Protein AF-A0A1G3ACS4-F1 (afdb_monomer)

Secondary structure (DSSP, 8-state):
------------------------PPPHHHHHHHHHHHHHHHHHHHHHHHHHHHHHHS--S-HHHHHHHHHHHHHHHHHHHHHHHHHHH-TT--PPTTHHHHHHHHHHHHHHHHHHHHHHHHHHHHHHHHHHHHHHHHHHHHHHHHHHHHHHHHHHHHHHHHHHHHTT-

Nearest PDB structures (foldseek):
  8iyj-assembly1_U9  TM=6.302E-01  e=2.376E-01  Mus musculus
  5xg2-assembly1_A  TM=3.583E-01  e=9.448E-02  Pyrococcus yayanosii CH1
  6grj-assembly1_F  TM=4.073E-01  e=4.001E+00  Aeromonas hydrophila

pLDDT: mean 71.28, std 16.25, range [30.25, 94.12]

Solvent-accessible surface area (backbone atoms only — not comparable to full-atom values): 9782 Å² total; per-residue (Å²): 132,88,86,80,90,83,90,91,81,79,89,77,88,81,90,69,91,68,72,73,74,68,77,80,66,64,51,43,71,55,22,47,51,52,25,54,51,38,47,53,53,40,51,53,51,50,51,54,44,51,54,51,54,52,63,68,68,53,75,72,88,58,68,60,62,58,49,50,54,50,51,52,52,53,53,53,50,52,50,52,53,50,50,55,54,48,46,70,68,38,97,84,48,85,74,54,94,61,56,60,62,48,51,54,51,51,51,54,53,51,50,52,48,53,51,52,51,51,53,51,50,49,52,51,52,51,52,50,48,54,53,52,48,54,50,49,53,52,50,43,56,52,45,52,53,50,43,55,55,37,49,56,49,30,54,48,29,46,51,50,23,53,51,28,48,58,76,73,109

Mean predicted aligned error: 16.25 Å

Structure (mmCIF, N/CA/C/O backbone):
data_AF-A0A1G3ACS4-F1
#
_entry.id   AF-A0A1G3ACS4-F1
#
loop_
_atom_site.group_PDB
_atom_site.id
_atom_site.type_symbol
_atom_site.label_atom_id
_atom_site.label_alt_id
_atom_site.label_comp_id
_atom_site.label_asym_id
_atom_site.label_entity_id
_atom_site.label_seq_id
_atom_site.pdbx_PDB_ins_code
_atom_site.Cartn_x
_atom_site.Cartn_y
_atom_site.Cartn_z
_atom_site.occupancy
_atom_site.B_iso_or_equiv
_atom_site.auth_seq_id
_atom_site.auth_comp_id
_atom_site.auth_asym_id
_atom_site.auth_atom_id
_atom_site.pdbx_PDB_model_num
ATOM 1 N N . MET A 1 1 ? 66.457 28.971 -5.889 1.00 36.91 1 MET A N 1
ATOM 2 C CA . MET A 1 1 ? 67.394 28.784 -7.018 1.00 36.91 1 MET A CA 1
ATOM 3 C C . MET A 1 1 ? 66.626 27.943 -8.035 1.00 36.91 1 MET A C 1
ATOM 5 O O . MET A 1 1 ? 66.304 26.813 -7.706 1.00 36.91 1 MET A O 1
ATOM 9 N N . ALA A 1 2 ? 65.958 28.548 -9.026 1.00 37.09 2 ALA A N 1
ATOM 10 C CA . ALA A 1 2 ? 66.515 28.851 -10.359 1.00 37.09 2 ALA A CA 1
ATOM 11 C C . ALA A 1 2 ? 67.135 27.590 -10.979 1.00 37.09 2 ALA A C 1
ATOM 13 O O . ALA A 1 2 ? 68.009 27.001 -10.362 1.00 37.09 2 ALA A O 1
ATOM 14 N N . GLY A 1 3 ? 66.772 27.089 -12.148 1.00 30.25 3 GLY A N 1
ATOM 15 C CA . GLY A 1 3 ? 65.927 27.470 -13.284 1.00 30.25 3 GLY A CA 1
ATOM 16 C C . GLY A 1 3 ? 65.982 26.230 -14.206 1.00 30.25 3 GLY A C 1
ATOM 17 O O . GLY A 1 3 ? 66.753 25.313 -13.950 1.00 30.25 3 GLY A O 1
ATOM 18 N N . GLY A 1 4 ? 65.195 26.031 -15.246 1.00 34.88 4 GLY A N 1
ATOM 19 C CA . GLY A 1 4 ? 64.662 26.948 -16.233 1.00 34.88 4 GLY A CA 1
ATOM 20 C C . GLY A 1 4 ? 64.541 26.109 -17.512 1.00 34.88 4 GLY A C 1
ATOM 21 O O . GLY A 1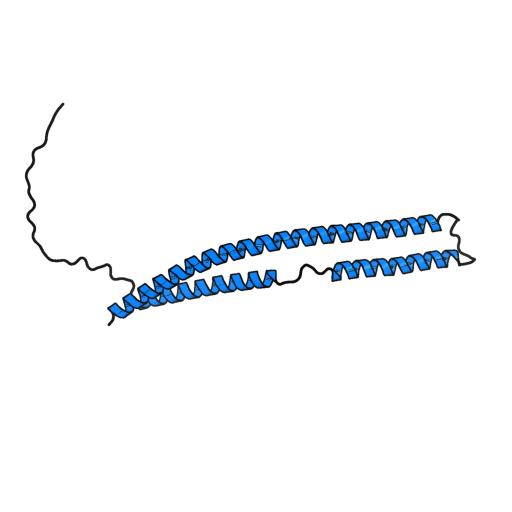 4 ? 65.439 25.337 -17.840 1.00 34.88 4 GLY A O 1
ATOM 22 N N . ALA A 1 5 ? 63.382 26.194 -18.152 1.00 50.84 5 ALA A N 1
ATOM 23 C CA . ALA A 1 5 ? 63.008 25.489 -19.372 1.00 50.84 5 ALA A CA 1
ATOM 24 C C . ALA A 1 5 ? 63.869 25.879 -20.581 1.00 50.84 5 ALA A C 1
ATOM 26 O O . ALA A 1 5 ? 64.289 27.025 -20.625 1.00 50.84 5 ALA A O 1
ATOM 27 N N . VAL A 1 6 ? 64.018 24.969 -21.558 1.00 44.56 6 VAL A N 1
ATOM 28 C CA . VAL A 1 6 ? 63.768 25.090 -23.024 1.00 44.56 6 VAL A CA 1
ATOM 29 C C . VAL A 1 6 ? 63.878 23.635 -23.541 1.00 44.56 6 VAL A C 1
ATOM 31 O O . VAL A 1 6 ? 64.860 22.974 -23.239 1.00 44.56 6 VAL A O 1
ATOM 34 N N . GLY A 1 7 ? 62.908 22.967 -24.168 1.00 36.38 7 GLY A N 1
ATOM 35 C CA . GLY A 1 7 ? 62.040 23.381 -25.265 1.00 36.38 7 GLY A CA 1
ATOM 36 C C . GLY A 1 7 ? 62.581 22.798 -26.582 1.00 36.38 7 GLY A C 1
ATOM 37 O O . GLY A 1 7 ? 63.749 23.006 -26.882 1.00 36.38 7 GLY A O 1
ATOM 38 N N . LEU A 1 8 ? 61.703 22.125 -27.344 1.00 38.28 8 LEU A N 1
ATOM 39 C CA . LEU A 1 8 ? 61.743 21.803 -28.790 1.00 38.28 8 LEU A CA 1
ATOM 40 C C . LEU A 1 8 ? 61.675 20.307 -29.124 1.00 38.28 8 LEU A C 1
ATOM 42 O O . LEU A 1 8 ? 62.646 19.565 -29.049 1.00 38.28 8 LEU A O 1
ATOM 46 N N . GLY A 1 9 ? 60.493 19.913 -29.587 1.00 32.31 9 GLY A N 1
ATOM 47 C CA . GLY A 1 9 ? 60.208 18.622 -30.200 1.00 32.31 9 GLY A CA 1
ATOM 48 C C . GLY A 1 9 ? 58.769 18.600 -30.697 1.00 32.31 9 GLY A C 1
ATOM 49 O O . GLY A 1 9 ? 57.929 17.904 -30.143 1.00 32.31 9 GLY A O 1
ATOM 50 N N . LEU A 1 10 ? 58.487 19.474 -31.663 1.00 37.38 10 LEU A N 1
ATOM 51 C CA . LEU A 1 10 ? 57.194 19.682 -32.308 1.00 37.38 10 LEU A CA 1
ATOM 52 C C . LEU A 1 10 ? 56.613 18.391 -32.906 1.00 37.38 10 LEU A C 1
ATOM 54 O O . LEU A 1 10 ? 57.304 17.592 -33.531 1.00 37.38 10 LEU A O 1
ATOM 58 N N . VAL A 1 11 ? 55.300 18.286 -32.735 1.00 49.38 11 VAL A N 1
ATOM 59 C CA . VAL A 1 11 ? 54.343 17.390 -33.385 1.00 49.38 11 VAL A CA 1
ATOM 60 C C . VAL A 1 11 ? 54.542 17.334 -34.905 1.00 49.38 11 VAL A C 1
ATOM 62 O O . VAL A 1 11 ? 54.552 18.372 -35.563 1.00 49.38 11 VAL A O 1
ATOM 65 N N . ALA A 1 12 ? 54.559 16.124 -35.469 1.00 39.81 12 ALA A N 1
ATOM 66 C CA . ALA A 1 12 ? 54.124 15.878 -36.842 1.00 39.81 12 ALA A CA 1
ATOM 67 C C . ALA A 1 12 ? 53.379 14.535 -36.921 1.00 39.81 12 ALA A C 1
ATOM 69 O O . ALA A 1 12 ? 53.951 13.462 -36.739 1.00 39.81 12 ALA A O 1
ATOM 70 N N . LEU A 1 13 ? 52.070 14.652 -37.150 1.00 45.44 13 LEU A N 1
ATOM 71 C CA . LEU A 1 13 ? 51.090 13.607 -37.429 1.00 45.44 13 LEU A CA 1
ATOM 72 C C . LEU A 1 13 ? 51.565 12.627 -38.515 1.00 45.44 13 LEU A C 1
ATOM 74 O O . LEU A 1 13 ? 51.907 13.049 -39.617 1.00 45.44 13 LEU A O 1
ATOM 78 N N . ALA A 1 14 ? 51.381 11.331 -38.266 1.00 38.50 14 ALA A N 1
ATOM 79 C CA . ALA A 1 14 ? 51.015 10.389 -39.318 1.00 38.50 14 ALA A CA 1
ATOM 80 C C . ALA A 1 14 ? 49.579 9.922 -39.046 1.00 38.50 14 ALA A C 1
ATOM 82 O O . ALA A 1 14 ? 49.319 9.052 -38.216 1.00 38.50 14 ALA A O 1
ATOM 83 N N . LEU A 1 15 ? 48.644 10.588 -39.724 1.00 46.94 15 LEU A N 1
ATOM 84 C CA . LEU A 1 15 ? 47.241 10.215 -39.845 1.00 46.94 15 LEU A CA 1
ATOM 85 C C . LEU A 1 15 ? 47.149 8.790 -40.394 1.00 46.94 15 LEU A C 1
ATOM 87 O O . LEU A 1 15 ? 47.376 8.559 -41.577 1.00 46.94 15 LEU A O 1
ATOM 91 N N . THR A 1 16 ? 46.760 7.846 -39.551 1.00 38.91 16 THR A N 1
ATOM 92 C CA . THR A 1 16 ? 45.988 6.698 -40.019 1.00 38.91 16 THR A CA 1
ATOM 93 C C . THR A 1 16 ? 44.642 6.795 -39.333 1.00 38.91 16 THR A C 1
ATOM 95 O O . THR A 1 16 ? 44.549 6.808 -38.108 1.00 38.91 16 THR A O 1
ATOM 98 N N . SER A 1 17 ? 43.606 6.994 -40.145 1.00 40.91 17 SER A N 1
ATOM 99 C CA . SER A 1 17 ? 42.205 7.030 -39.747 1.00 40.91 17 SER A CA 1
ATOM 100 C C . SER A 1 17 ? 41.801 5.706 -39.098 1.00 40.91 17 SER A C 1
ATOM 102 O O . SER A 1 17 ? 41.137 4.883 -39.715 1.00 40.91 17 SER A O 1
ATOM 104 N N . CYS A 1 18 ? 42.181 5.484 -37.847 1.00 40.94 18 CYS A N 1
ATOM 105 C CA . CYS A 1 18 ? 41.482 4.548 -36.992 1.00 40.94 18 CYS A CA 1
ATOM 106 C C . CYS A 1 18 ? 40.326 5.335 -36.397 1.00 40.94 18 CYS A C 1
ATOM 108 O O . CYS A 1 18 ? 40.472 5.984 -35.363 1.00 40.94 18 CYS A O 1
ATOM 110 N N . SER A 1 19 ? 39.177 5.309 -37.080 1.00 41.53 19 SER A N 1
ATOM 111 C CA . SER A 1 19 ? 37.903 5.488 -36.393 1.00 41.53 19 SER A CA 1
ATOM 112 C C . SER A 1 19 ? 37.976 4.586 -35.168 1.00 41.53 19 SER A C 1
ATOM 114 O O . SER A 1 19 ? 38.011 3.364 -35.323 1.00 41.53 19 SER A O 1
ATOM 116 N N . THR A 1 20 ? 38.105 5.159 -33.973 1.00 47.00 20 THR A N 1
ATOM 117 C CA . THR A 1 20 ? 37.903 4.407 -32.741 1.00 47.00 20 THR A CA 1
ATOM 118 C C . THR A 1 20 ? 36.578 3.687 -32.944 1.00 47.00 20 THR A C 1
ATOM 120 O O . THR A 1 20 ? 35.577 4.375 -33.172 1.00 47.00 20 THR A O 1
ATOM 123 N N . PRO A 1 21 ? 36.550 2.341 -33.011 1.00 48.72 21 PRO A N 1
ATOM 124 C CA . PRO A 1 21 ? 35.291 1.654 -33.185 1.00 48.72 21 PRO A CA 1
ATOM 125 C C . PRO A 1 21 ? 34.453 2.099 -31.997 1.00 48.72 21 PRO A C 1
ATOM 127 O O . PRO A 1 21 ? 34.847 1.911 -30.844 1.00 48.72 21 PRO A O 1
ATOM 130 N N . LYS A 1 22 ? 33.364 2.818 -32.294 1.00 48.75 22 LYS A N 1
ATOM 131 C CA . LYS A 1 22 ? 32.354 3.190 -31.309 1.00 48.75 22 LYS A CA 1
ATOM 132 C C . LYS A 1 22 ? 32.106 1.912 -30.508 1.00 48.75 22 LYS A C 1
ATOM 134 O O . LYS A 1 22 ? 31.902 0.893 -31.174 1.00 48.75 22 LYS A O 1
ATOM 139 N N . PRO A 1 23 ? 32.238 1.915 -29.164 1.00 52.34 23 PRO A N 1
ATOM 140 C CA . PRO A 1 23 ? 32.083 0.692 -28.385 1.00 52.34 23 PRO A CA 1
ATOM 141 C C . PRO A 1 23 ? 30.818 0.022 -28.891 1.00 52.34 23 PRO A C 1
ATOM 143 O O . PRO A 1 23 ? 29.770 0.674 -28.936 1.00 52.34 23 PRO A O 1
ATOM 146 N N . ALA A 1 24 ? 30.970 -1.189 -29.435 1.00 60.41 24 ALA A N 1
ATOM 147 C CA . ALA A 1 24 ? 29.848 -1.908 -30.001 1.00 60.41 24 ALA A CA 1
ATOM 148 C C . ALA A 1 24 ? 28.839 -2.001 -28.862 1.00 60.41 24 ALA A C 1
ATOM 150 O O . ALA A 1 24 ? 29.153 -2.551 -27.805 1.00 60.41 24 ALA A O 1
ATOM 151 N N . GLY A 1 25 ? 27.703 -1.323 -29.025 1.00 62.81 25 GLY A N 1
ATOM 152 C CA . GLY A 1 25 ? 26.633 -1.370 -28.043 1.00 62.81 25 GLY A CA 1
ATOM 153 C C . GLY A 1 25 ? 26.202 -2.821 -27.810 1.00 62.81 25 GLY A C 1
ATOM 154 O O . GLY A 1 25 ? 26.634 -3.715 -28.548 1.00 62.81 25 GLY A O 1
ATOM 155 N N . PRO A 1 26 ? 25.356 -3.072 -26.799 1.00 72.00 26 PRO A N 1
ATOM 156 C CA . PRO A 1 26 ? 24.828 -4.410 -26.567 1.00 72.00 26 PRO A CA 1
ATOM 157 C C . PRO A 1 26 ? 24.267 -4.988 -27.869 1.00 72.00 26 PRO A C 1
ATOM 159 O O . PRO A 1 26 ? 23.646 -4.282 -28.671 1.00 72.00 26 PRO A O 1
ATOM 162 N N . SER A 1 27 ? 24.498 -6.278 -28.090 1.00 84.88 27 SER A N 1
ATOM 163 C CA . SER A 1 27 ? 23.873 -6.976 -29.208 1.00 84.88 27 SER A CA 1
ATOM 164 C C . SER A 1 27 ? 22.349 -6.893 -29.081 1.00 84.88 27 SER A C 1
ATOM 166 O O . SER A 1 27 ? 21.810 -6.759 -27.983 1.00 84.88 27 SER A O 1
ATOM 168 N N . TYR A 1 28 ? 21.618 -7.022 -30.191 1.00 85.31 28 TYR A N 1
ATOM 169 C CA . TYR A 1 28 ? 20.150 -6.994 -30.143 1.00 85.31 28 TYR A CA 1
ATOM 170 C C . TYR A 1 28 ? 19.566 -8.015 -29.152 1.00 85.31 28 TYR A C 1
ATOM 172 O O . TYR A 1 28 ? 18.596 -7.715 -28.464 1.00 85.31 28 TYR A O 1
ATOM 180 N N . ALA A 1 29 ? 20.168 -9.205 -29.048 1.00 87.12 29 ALA A N 1
ATOM 181 C CA . ALA A 1 29 ? 19.730 -10.228 -28.101 1.00 87.12 29 ALA A CA 1
ATOM 182 C C . ALA A 1 29 ? 19.909 -9.780 -26.638 1.00 87.12 29 ALA A C 1
ATOM 184 O O . ALA A 1 29 ? 19.009 -9.981 -25.824 1.00 87.12 29 ALA A O 1
ATOM 185 N N . GLU A 1 30 ? 21.031 -9.133 -26.314 1.00 85.81 30 GLU A N 1
ATOM 186 C CA . GLU A 1 30 ? 21.292 -8.576 -24.981 1.00 85.81 30 GLU A CA 1
ATOM 187 C C . GLU A 1 30 ? 20.370 -7.389 -24.678 1.00 85.81 30 GLU A C 1
ATOM 189 O O . GLU A 1 30 ? 19.769 -7.339 -23.607 1.00 85.81 30 GLU A O 1
ATOM 194 N N . ALA A 1 31 ? 20.185 -6.473 -25.632 1.00 84.25 31 ALA A N 1
ATOM 195 C CA . ALA A 1 31 ? 19.296 -5.324 -25.475 1.00 84.25 31 ALA A CA 1
ATOM 196 C C . ALA A 1 31 ? 17.826 -5.750 -25.294 1.00 84.25 31 ALA A C 1
ATOM 198 O O . ALA A 1 31 ? 17.114 -5.195 -24.457 1.00 84.25 31 ALA A O 1
ATOM 199 N N . LEU A 1 32 ? 17.377 -6.782 -26.018 1.00 87.62 32 LEU A N 1
ATOM 200 C CA . LEU A 1 32 ? 16.046 -7.368 -25.851 1.00 87.62 32 LEU A CA 1
ATOM 201 C C . LEU A 1 32 ? 15.878 -8.031 -24.475 1.00 87.62 32 LEU A C 1
ATOM 203 O O . LEU A 1 32 ? 14.832 -7.873 -23.847 1.00 87.62 32 LEU A O 1
ATOM 207 N N . ALA A 1 33 ? 16.893 -8.756 -23.994 1.00 86.56 33 ALA A N 1
ATOM 208 C CA . ALA A 1 33 ? 16.857 -9.380 -22.673 1.00 86.56 33 ALA A CA 1
ATOM 209 C C . ALA A 1 33 ? 16.760 -8.332 -21.553 1.00 86.56 33 ALA A C 1
ATOM 211 O O . ALA A 1 33 ? 15.919 -8.472 -20.664 1.00 86.56 33 ALA A O 1
ATOM 212 N N . ILE A 1 34 ? 17.557 -7.260 -21.640 1.00 83.62 34 ILE A N 1
ATOM 213 C CA . ILE A 1 34 ? 17.508 -6.132 -20.700 1.00 83.62 34 ILE A CA 1
ATOM 214 C C . ILE A 1 34 ? 16.125 -5.478 -20.741 1.00 83.62 34 ILE A C 1
ATOM 216 O O . ILE A 1 34 ? 15.488 -5.340 -19.702 1.00 83.62 34 ILE A O 1
ATOM 220 N N . TYR A 1 35 ? 15.608 -5.149 -21.929 1.00 85.12 35 TYR A N 1
ATOM 221 C CA . TYR A 1 35 ? 14.272 -4.565 -22.070 1.00 85.12 35 TYR A CA 1
ATOM 222 C C . TYR A 1 35 ? 13.183 -5.426 -21.410 1.00 85.12 35 TYR A C 1
ATOM 224 O O . TYR A 1 35 ? 12.391 -4.916 -20.618 1.00 85.12 35 TYR A O 1
ATOM 232 N N . ASN A 1 36 ? 13.174 -6.736 -21.669 1.00 87.75 36 ASN A N 1
ATOM 233 C CA . ASN A 1 36 ? 12.197 -7.650 -21.073 1.00 87.75 36 ASN A CA 1
ATOM 234 C C . ASN A 1 36 ? 12.321 -7.712 -19.542 1.00 87.75 36 ASN A C 1
ATOM 236 O O . ASN A 1 36 ? 11.308 -7.753 -18.843 1.00 87.75 36 ASN A O 1
ATOM 240 N N . GLN A 1 37 ? 13.545 -7.695 -19.007 1.00 87.06 37 GLN A N 1
ATOM 241 C CA . GLN A 1 37 ? 13.778 -7.679 -17.564 1.00 87.06 37 GLN A CA 1
ATOM 242 C C . GLN A 1 37 ? 13.265 -6.385 -16.916 1.00 87.06 37 GLN A C 1
ATOM 244 O O . GLN A 1 37 ? 12.624 -6.442 -15.867 1.00 87.06 37 GLN A O 1
ATOM 249 N N . GLU A 1 38 ? 13.509 -5.233 -17.543 1.00 83.00 38 GLU A N 1
ATOM 250 C CA . GLU A 1 38 ? 13.054 -3.933 -17.039 1.00 83.00 38 GLU A CA 1
ATOM 251 C C . GLU A 1 38 ? 11.517 -3.819 -17.065 1.00 83.00 38 GLU A C 1
ATOM 253 O O . GLU A 1 38 ? 10.936 -3.246 -16.140 1.00 83.00 38 GLU A O 1
ATOM 258 N N . VAL A 1 39 ? 10.852 -4.404 -18.073 1.00 87.12 39 VAL A N 1
ATOM 259 C CA . VAL A 1 39 ? 9.379 -4.495 -18.146 1.00 87.12 39 VAL A CA 1
ATOM 260 C C . VAL A 1 39 ? 8.826 -5.388 -17.034 1.00 87.12 39 VAL A C 1
ATOM 262 O O . VAL A 1 39 ? 7.936 -4.965 -16.304 1.00 87.12 39 VAL A O 1
ATOM 265 N N . LEU A 1 40 ? 9.397 -6.579 -16.823 1.00 87.19 40 LEU A N 1
ATOM 266 C CA . LEU A 1 40 ? 8.968 -7.469 -15.734 1.00 87.19 40 LEU A CA 1
ATOM 267 C C . LEU A 1 40 ? 9.153 -6.832 -14.350 1.00 87.19 40 LEU A C 1
ATOM 269 O O . LEU A 1 40 ? 8.340 -7.042 -13.451 1.00 87.19 40 LEU A O 1
ATOM 273 N N . ALA A 1 41 ? 10.226 -6.062 -14.154 1.00 80.19 41 ALA A N 1
ATOM 274 C CA . ALA A 1 41 ? 10.442 -5.321 -12.916 1.00 80.19 41 ALA A CA 1
ATOM 275 C C . ALA A 1 41 ? 9.386 -4.219 -12.715 1.00 80.19 41 ALA A C 1
ATOM 277 O O . ALA A 1 41 ? 8.899 -4.044 -11.598 1.00 80.19 41 ALA A O 1
ATOM 278 N N . LEU A 1 42 ? 8.994 -3.519 -13.785 1.00 81.69 42 LEU A N 1
ATOM 279 C CA . LEU A 1 42 ? 7.915 -2.531 -13.751 1.00 81.69 42 LEU A CA 1
ATOM 280 C C . LEU A 1 42 ? 6.566 -3.166 -13.387 1.00 81.69 42 LEU A C 1
ATOM 282 O O . LEU A 1 42 ? 5.847 -2.619 -12.550 1.00 81.69 42 LEU A O 1
ATOM 286 N N . ASP A 1 43 ? 6.243 -4.321 -13.969 1.00 86.75 43 ASP A N 1
ATOM 287 C CA . ASP A 1 43 ? 4.992 -5.032 -13.689 1.00 86.75 43 ASP A CA 1
ATOM 288 C C . ASP A 1 43 ? 4.905 -5.461 -12.219 1.00 86.75 43 ASP A C 1
ATOM 290 O O . ASP A 1 43 ? 3.882 -5.240 -11.575 1.00 86.75 43 ASP A O 1
ATOM 294 N N . ARG A 1 44 ? 6.005 -5.961 -11.637 1.00 84.38 44 ARG A N 1
ATOM 295 C CA . ARG A 1 44 ? 6.062 -6.305 -10.203 1.00 84.38 44 ARG A CA 1
ATOM 296 C C . ARG A 1 44 ? 5.829 -5.101 -9.293 1.00 84.38 44 ARG A C 1
ATOM 298 O O . ARG A 1 44 ? 5.151 -5.232 -8.279 1.00 84.38 44 ARG A O 1
ATOM 305 N N . LEU A 1 45 ? 6.387 -3.935 -9.630 1.00 78.81 45 LEU A N 1
ATOM 306 C CA . LEU A 1 45 ? 6.174 -2.712 -8.846 1.00 78.81 45 LEU A CA 1
ATOM 307 C C . LEU A 1 45 ? 4.709 -2.257 -8.898 1.00 78.81 45 LEU A C 1
ATOM 309 O O . LEU A 1 45 ? 4.163 -1.829 -7.882 1.00 78.81 45 LEU A O 1
ATOM 313 N N . ARG A 1 46 ? 4.063 -2.377 -10.064 1.00 82.75 46 ARG A N 1
ATOM 314 C CA . ARG A 1 46 ? 2.631 -2.078 -10.225 1.00 82.75 46 ARG A CA 1
ATOM 315 C C . ARG A 1 46 ? 1.757 -3.057 -9.448 1.00 82.75 46 ARG A C 1
ATOM 317 O O . ARG A 1 46 ? 0.863 -2.622 -8.737 1.00 82.75 46 ARG A O 1
ATOM 324 N N . GLU A 1 47 ? 2.069 -4.348 -9.503 1.00 86.94 47 GLU A N 1
ATOM 325 C CA . GLU A 1 47 ? 1.349 -5.373 -8.743 1.00 86.94 47 GLU A CA 1
ATOM 326 C C . GLU A 1 47 ? 1.440 -5.128 -7.227 1.00 86.94 47 GLU A C 1
ATOM 328 O O . GLU A 1 47 ? 0.430 -5.181 -6.526 1.00 86.94 47 GLU A O 1
ATOM 333 N N . GLN A 1 48 ? 2.626 -4.776 -6.716 1.00 78.25 48 GLN A N 1
ATOM 334 C CA . GLN A 1 48 ? 2.801 -4.386 -5.311 1.00 78.25 48 GLN A CA 1
ATOM 335 C C . GLN A 1 48 ? 1.962 -3.157 -4.945 1.00 78.25 48 GLN A C 1
ATOM 337 O O . GLN A 1 48 ? 1.347 -3.116 -3.879 1.00 78.25 48 GLN A O 1
ATOM 342 N N . GLN A 1 49 ? 1.910 -2.161 -5.831 1.00 84.38 49 GLN A N 1
ATOM 343 C CA . GLN A 1 49 ? 1.090 -0.977 -5.616 1.00 84.38 49 GLN A CA 1
ATOM 344 C C . GLN A 1 49 ? -0.407 -1.321 -5.574 1.00 84.38 49 GLN A C 1
ATOM 346 O O . GLN A 1 49 ? -1.121 -0.811 -4.710 1.00 84.38 49 GLN A O 1
ATOM 351 N N . ASP A 1 50 ? -0.885 -2.179 -6.472 1.00 84.19 50 ASP A N 1
ATOM 352 C CA . ASP A 1 50 ? -2.292 -2.582 -6.524 1.00 84.19 50 ASP A CA 1
ATOM 353 C C . ASP A 1 50 ? -2.703 -3.380 -5.279 1.00 84.19 50 ASP A C 1
ATOM 355 O O . ASP A 1 50 ? -3.778 -3.145 -4.726 1.00 84.19 50 ASP A O 1
ATOM 359 N N . GLN A 1 51 ? -1.823 -4.243 -4.762 1.00 81.38 51 GLN A N 1
ATOM 360 C CA . GLN A 1 51 ? -2.041 -4.941 -3.489 1.00 81.38 51 GLN A CA 1
ATOM 361 C C . GLN A 1 51 ? -2.169 -3.967 -2.308 1.00 81.38 51 GLN A C 1
ATOM 363 O O . GLN A 1 51 ? -3.070 -4.113 -1.481 1.00 81.38 51 GLN A O 1
ATOM 368 N N . LEU A 1 52 ? -1.315 -2.941 -2.239 1.00 80.69 52 LEU A N 1
ATOM 369 C CA . LEU A 1 52 ? -1.406 -1.917 -1.192 1.00 80.69 52 LEU A CA 1
ATOM 370 C C . LEU A 1 52 ? -2.666 -1.054 -1.326 1.00 80.69 52 LEU A C 1
ATOM 372 O O . LEU A 1 52 ? -3.291 -0.718 -0.321 1.00 80.69 52 LEU A O 1
ATOM 376 N N . LYS A 1 53 ? -3.087 -0.732 -2.554 1.00 83.75 53 LYS A N 1
ATOM 377 C CA . LYS A 1 53 ? -4.357 -0.032 -2.803 1.00 83.75 53 LYS A CA 1
ATOM 378 C C . LYS A 1 53 ? -5.558 -0.874 -2.376 1.00 83.75 53 LYS A C 1
ATOM 380 O O . LYS A 1 53 ? -6.481 -0.327 -1.784 1.00 83.75 53 LYS A O 1
ATOM 385 N N . LEU A 1 54 ? -5.543 -2.185 -2.619 1.00 82.25 54 LEU A N 1
ATOM 386 C CA . LEU A 1 54 ? -6.581 -3.099 -2.131 1.00 82.25 54 LEU A CA 1
ATOM 387 C C . LEU A 1 54 ? -6.639 -3.118 -0.598 1.00 82.25 54 LEU A C 1
ATOM 389 O O . LEU A 1 54 ? -7.726 -3.021 -0.034 1.00 82.25 54 LEU A O 1
ATOM 393 N N . ALA A 1 55 ? -5.484 -3.135 0.073 1.00 76.38 55 ALA A N 1
ATOM 394 C CA . ALA A 1 55 ? -5.409 -3.081 1.534 1.00 76.38 55 ALA A CA 1
ATOM 395 C C . ALA A 1 55 ? -5.959 -1.769 2.140 1.00 76.38 55 ALA A C 1
ATOM 397 O O . ALA A 1 55 ? -6.352 -1.759 3.302 1.00 76.38 55 ALA A O 1
ATOM 398 N N . LEU A 1 56 ? -6.015 -0.670 1.374 1.00 77.44 56 LEU A N 1
ATOM 399 C CA . LEU A 1 56 ? -6.664 0.586 1.790 1.00 77.44 56 LEU A CA 1
ATOM 400 C C . LEU A 1 56 ? -8.191 0.566 1.652 1.00 77.44 56 LEU A C 1
ATOM 402 O O . LEU A 1 56 ? -8.865 1.394 2.265 1.00 77.44 56 LEU A O 1
ATOM 406 N N . VAL A 1 57 ? -8.724 -0.321 0.810 1.00 72.50 57 VAL A N 1
ATOM 407 C CA . VAL A 1 57 ? -10.167 -0.465 0.564 1.00 72.50 57 VAL A CA 1
ATOM 408 C C . VAL A 1 57 ? -10.802 -1.435 1.564 1.00 72.50 57 VAL A C 1
ATOM 410 O O . VAL A 1 57 ? -12.020 -1.402 1.743 1.00 72.50 57 VAL A O 1
ATOM 413 N N . GLU A 1 58 ? -10.004 -2.266 2.246 1.00 62.12 58 GLU A N 1
ATOM 414 C CA . GLU A 1 58 ? -10.507 -3.116 3.325 1.00 62.12 58 GLU A CA 1
ATOM 415 C C . GLU A 1 58 ? -11.192 -2.264 4.408 1.00 62.12 58 GLU A C 1
ATOM 417 O O . GLU A 1 58 ? -10.655 -1.226 4.812 1.00 62.12 58 GLU A O 1
ATOM 422 N N . PRO A 1 59 ? -12.399 -2.661 4.855 1.00 56.88 59 PRO A N 1
ATOM 423 C CA . PRO A 1 59 ? -13.136 -1.890 5.838 1.00 56.88 59 PRO A CA 1
ATOM 424 C C . PRO A 1 59 ? -12.345 -1.814 7.145 1.00 56.88 59 PRO A C 1
ATOM 426 O O . PRO A 1 59 ? -11.696 -2.776 7.559 1.00 56.88 59 PRO A O 1
ATOM 429 N N . GLU A 1 60 ? -12.445 -0.660 7.802 1.00 60.88 60 GLU A N 1
ATOM 430 C CA . GLU A 1 60 ? -12.013 -0.466 9.186 1.00 60.88 60 GLU A CA 1
ATOM 431 C C . GLU A 1 60 ? -12.515 -1.644 10.050 1.00 60.88 60 GLU A C 1
ATOM 433 O O . GLU A 1 60 ? -13.640 -2.110 9.812 1.00 60.88 60 GLU A O 1
ATOM 438 N N . PRO A 1 61 ? -11.705 -2.181 10.990 1.00 57.47 61 PRO A N 1
ATOM 439 C CA . PRO A 1 61 ? -12.117 -3.293 11.846 1.00 57.47 61 PRO A CA 1
ATOM 440 C C . PRO A 1 61 ? -13.524 -3.037 12.392 1.00 57.47 61 PRO A C 1
ATOM 442 O O . PRO A 1 61 ? -13.806 -1.999 12.983 1.00 57.47 61 PRO A O 1
ATOM 445 N N . SER A 1 62 ? -14.447 -3.942 12.057 1.00 56.16 62 SER A N 1
ATOM 446 C CA . SER A 1 62 ? -15.864 -3.600 12.026 1.00 56.16 62 SER A CA 1
ATOM 447 C C . SER A 1 62 ? -16.419 -3.313 13.421 1.00 56.16 62 SER A C 1
ATOM 449 O O . SER A 1 62 ? -16.364 -4.176 14.302 1.00 56.16 62 SER A O 1
ATOM 451 N N . ASN A 1 63 ? -17.120 -2.185 13.541 1.00 56.50 63 ASN A N 1
ATOM 452 C CA . ASN A 1 63 ? -18.022 -1.838 14.648 1.00 56.50 63 ASN A CA 1
ATOM 453 C C . ASN A 1 63 ? -19.006 -2.967 15.019 1.00 56.50 63 ASN A C 1
ATOM 455 O O . ASN A 1 63 ? -19.556 -2.969 16.114 1.00 56.50 63 ASN A O 1
ATOM 459 N N . LEU A 1 64 ? -19.230 -3.932 14.118 1.00 51.22 64 LEU A N 1
ATOM 460 C CA . LEU A 1 64 ? -20.079 -5.107 14.314 1.00 51.22 64 LEU A CA 1
ATOM 461 C C . LEU A 1 64 ? -19.592 -6.036 15.432 1.00 51.22 64 LEU A C 1
ATOM 463 O O . LEU A 1 64 ? -20.416 -6.442 16.238 1.00 51.22 64 LEU A O 1
ATOM 467 N N . GLN A 1 65 ? -18.292 -6.326 15.546 1.00 59.53 65 GLN A N 1
ATOM 468 C CA . GLN A 1 65 ? -17.797 -7.205 16.621 1.00 59.53 65 GLN A CA 1
ATOM 469 C C . GLN A 1 65 ? -17.925 -6.550 17.997 1.00 59.53 65 GLN A C 1
ATOM 471 O O . GLN A 1 65 ? -18.317 -7.201 18.964 1.00 59.53 65 GLN A O 1
ATOM 476 N N . VAL A 1 66 ? -17.645 -5.248 18.081 1.00 58.44 66 VAL A N 1
ATOM 477 C CA . VAL A 1 66 ? -17.821 -4.475 19.316 1.00 58.44 66 VAL A CA 1
ATOM 478 C C . VAL A 1 66 ? -19.309 -4.358 19.659 1.00 58.44 66 VAL A C 1
ATOM 480 O O . VAL A 1 66 ? -19.693 -4.582 20.804 1.00 58.44 66 VAL A O 1
ATOM 483 N N . ALA A 1 67 ? -20.169 -4.098 18.670 1.00 55.75 67 ALA A N 1
ATOM 484 C CA . ALA A 1 67 ? -21.617 -4.054 18.855 1.00 55.75 67 ALA A CA 1
ATOM 485 C C . ALA A 1 67 ? -22.200 -5.409 19.289 1.00 55.75 67 ALA A C 1
ATOM 487 O O . ALA A 1 67 ? -23.046 -5.439 20.177 1.00 55.75 67 ALA A O 1
ATOM 488 N N . GLU A 1 68 ? -21.737 -6.525 18.722 1.00 60.06 68 GLU A N 1
ATOM 489 C CA . GLU A 1 68 ? -22.127 -7.880 19.131 1.00 60.06 68 GLU A CA 1
ATOM 490 C C . GLU A 1 68 ? -21.692 -8.187 20.566 1.00 60.06 68 GLU A C 1
ATOM 492 O O . GLU A 1 68 ? -22.470 -8.738 21.344 1.00 60.06 68 GLU A O 1
ATOM 497 N N . GLN A 1 69 ? -20.478 -7.787 20.947 1.00 64.12 69 GLN A N 1
ATOM 498 C CA . GLN A 1 69 ? -19.959 -7.994 22.298 1.00 64.12 69 GLN A CA 1
ATOM 499 C C . GLN A 1 69 ? -20.728 -7.157 23.334 1.00 64.12 69 GLN A C 1
ATOM 501 O O . GLN A 1 69 ? -21.073 -7.654 24.410 1.00 64.12 69 GLN A O 1
ATOM 506 N N . LEU A 1 70 ? -21.073 -5.914 22.982 1.00 60.41 70 LEU A N 1
ATOM 507 C CA . LEU A 1 70 ? -21.918 -5.038 23.793 1.00 60.41 70 LEU A CA 1
ATOM 508 C C . LEU A 1 70 ? -23.350 -5.575 23.907 1.00 60.41 70 LEU A C 1
ATOM 510 O O . LEU A 1 70 ? -23.889 -5.646 25.011 1.00 60.41 70 LEU A O 1
ATOM 514 N N . LEU A 1 71 ? -23.962 -6.009 22.802 1.00 61.72 71 LEU A N 1
ATOM 515 C CA . LEU A 1 71 ? -25.301 -6.609 22.797 1.00 61.72 71 LEU A CA 1
ATOM 516 C C . LEU A 1 71 ? -25.350 -7.899 23.628 1.00 61.72 71 LEU A C 1
ATOM 518 O O . LEU A 1 71 ? -26.286 -8.082 24.406 1.00 61.72 71 LEU A O 1
ATOM 522 N N . GLY A 1 72 ? -24.332 -8.757 23.517 1.00 65.69 72 GLY A N 1
ATOM 523 C CA . GLY A 1 72 ? -24.212 -9.986 24.302 1.00 65.69 72 GLY A CA 1
ATOM 524 C C . GLY A 1 72 ? -24.094 -9.723 25.805 1.00 65.69 72 GLY A C 1
ATOM 525 O O . GLY A 1 72 ? -24.819 -10.332 26.590 1.00 65.69 72 GLY A O 1
ATOM 526 N N . SER A 1 73 ? -23.254 -8.764 26.208 1.00 64.38 73 SER A N 1
ATOM 527 C CA . SER A 1 73 ? -23.145 -8.337 27.612 1.00 64.38 73 SER A CA 1
ATOM 528 C C . SER A 1 73 ? -24.463 -7.751 28.138 1.00 64.38 73 SER A C 1
ATOM 530 O O . SER A 1 73 ? -24.914 -8.082 29.236 1.00 64.38 73 SER A O 1
ATOM 532 N N . THR A 1 74 ? -25.148 -6.950 27.316 1.00 62.38 74 THR A N 1
ATOM 533 C CA . THR A 1 74 ? -26.429 -6.337 27.691 1.00 62.38 74 THR A CA 1
ATOM 534 C C . THR A 1 74 ? -27.527 -7.390 27.902 1.00 62.38 74 THR A C 1
ATOM 536 O O . THR A 1 74 ? -28.327 -7.267 28.829 1.00 62.38 74 THR A O 1
ATOM 539 N N . ALA A 1 75 ? -27.551 -8.450 27.089 1.00 67.81 75 ALA A N 1
ATOM 540 C CA . ALA A 1 75 ? -28.515 -9.544 27.212 1.00 67.81 75 ALA A CA 1
ATOM 541 C C . ALA A 1 75 ? -28.283 -10.422 28.458 1.00 67.81 75 ALA A C 1
ATOM 543 O O . ALA A 1 75 ? -29.247 -10.800 29.127 1.00 67.81 75 ALA A O 1
ATOM 544 N N . GLU A 1 76 ? -27.029 -10.726 28.803 1.00 67.38 76 GLU A N 1
ATOM 545 C CA . GLU A 1 76 ? -26.699 -11.471 30.030 1.00 67.38 76 GLU A CA 1
ATOM 546 C C . GLU A 1 76 ? -27.013 -10.654 31.289 1.00 67.38 76 GLU A C 1
ATOM 548 O O . GLU A 1 76 ? -27.622 -11.160 32.230 1.00 67.38 76 GLU A O 1
ATOM 553 N N . MET A 1 77 ? -26.738 -9.351 31.268 1.00 62.09 77 MET A N 1
ATOM 554 C CA . MET A 1 77 ? -27.109 -8.447 32.355 1.00 62.09 77 MET A CA 1
ATOM 555 C C 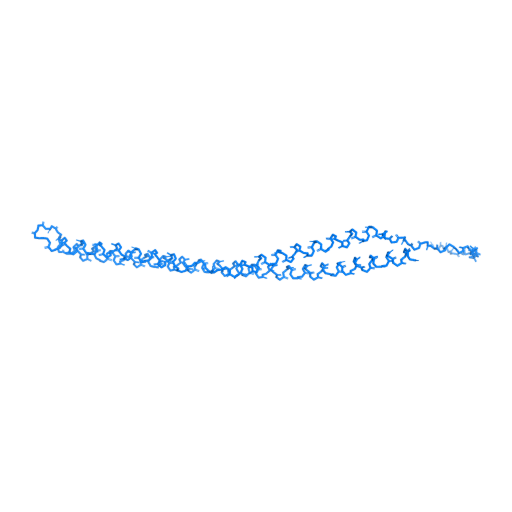. MET A 1 77 ? -28.631 -8.363 32.547 1.00 62.09 77 MET A C 1
ATOM 557 O O . MET A 1 77 ? -29.117 -8.311 33.675 1.00 62.09 77 MET A O 1
ATOM 561 N N . GLN A 1 78 ? -29.404 -8.380 31.456 1.00 64.44 78 GLN A N 1
ATOM 562 C CA . GLN A 1 78 ? -30.864 -8.392 31.524 1.00 64.44 78 GLN A CA 1
ATOM 563 C C . GLN A 1 78 ? -31.381 -9.675 32.195 1.00 64.44 78 GLN A C 1
ATOM 565 O O . GLN A 1 78 ? -32.333 -9.609 32.973 1.00 64.44 78 GLN A O 1
ATOM 570 N N . LYS A 1 79 ? -30.732 -10.826 31.963 1.00 72.44 79 LYS A N 1
ATOM 571 C CA . LYS A 1 79 ? -31.031 -12.074 32.685 1.00 72.44 79 LYS A CA 1
ATOM 572 C C . LYS A 1 79 ? -30.675 -11.981 34.166 1.00 72.44 79 LYS A C 1
ATOM 574 O O . LYS A 1 79 ? -31.487 -12.395 34.987 1.00 72.44 79 LYS A O 1
ATOM 579 N N . GLU A 1 80 ? -29.514 -11.429 34.517 1.00 64.69 80 GLU A N 1
ATOM 580 C CA . GLU A 1 80 ? -29.112 -11.274 35.923 1.00 64.69 80 GLU A CA 1
ATOM 581 C C . GLU A 1 80 ? -30.044 -10.320 36.683 1.00 64.69 80 GLU A C 1
ATOM 583 O O . GLU A 1 80 ? -30.461 -10.628 37.797 1.00 64.69 80 GLU A O 1
ATOM 588 N N . LEU A 1 81 ? -30.464 -9.214 36.062 1.00 60.31 81 LEU A N 1
ATOM 589 C CA . LEU A 1 81 ? -31.465 -8.301 36.625 1.00 60.31 81 LEU A CA 1
ATOM 590 C C . LEU A 1 81 ? -32.821 -8.982 36.835 1.00 60.31 81 LEU A C 1
ATOM 592 O O . LEU A 1 81 ? -33.447 -8.781 37.874 1.00 60.31 81 LEU A O 1
ATOM 596 N N . ILE A 1 82 ? -33.272 -9.800 35.879 1.00 71.25 82 ILE A N 1
ATOM 597 C CA . ILE A 1 82 ? -34.508 -10.583 36.020 1.00 71.25 82 ILE A CA 1
ATOM 598 C C . ILE A 1 82 ? -34.371 -11.620 37.140 1.00 71.25 82 ILE A C 1
ATOM 600 O O . ILE A 1 82 ? -35.308 -11.772 37.917 1.00 71.25 82 ILE A O 1
ATOM 604 N N . GLY A 1 83 ? -33.220 -12.286 37.264 1.00 66.81 83 GLY A N 1
ATOM 605 C CA . GLY A 1 83 ? -32.946 -13.239 38.344 1.00 66.81 83 GLY A CA 1
ATOM 606 C C . GLY A 1 83 ? -32.981 -12.578 39.722 1.00 66.81 83 GLY A C 1
ATOM 607 O O . GLY A 1 83 ? -33.669 -13.055 40.617 1.00 66.81 83 GLY A O 1
ATOM 608 N N . VAL A 1 84 ? -32.348 -11.410 39.866 1.00 63.66 84 VAL A N 1
ATOM 609 C CA . VAL A 1 84 ? -32.393 -10.620 41.108 1.00 63.66 84 VAL A CA 1
ATOM 610 C C . VAL A 1 84 ? -33.820 -10.154 41.428 1.00 63.66 84 VAL A C 1
ATOM 612 O O . VAL A 1 84 ? -34.231 -10.192 42.583 1.00 63.66 84 VAL A O 1
ATOM 615 N N . LEU A 1 85 ? -34.603 -9.745 40.424 1.00 62.31 85 LEU A N 1
ATOM 616 C CA . LEU A 1 85 ? -36.008 -9.361 40.613 1.00 62.31 85 LEU A CA 1
ATOM 617 C C . LEU A 1 85 ? -36.910 -10.559 40.962 1.00 62.31 85 LEU A C 1
ATOM 619 O O . LEU A 1 85 ? -37.862 -10.397 41.724 1.00 62.31 85 LEU A O 1
ATOM 623 N N . GLN A 1 86 ? -36.617 -11.751 40.437 1.00 65.81 86 GLN A N 1
ATOM 624 C CA . GLN A 1 86 ? -37.313 -12.992 40.789 1.00 65.81 86 GLN A CA 1
ATOM 625 C C . GLN A 1 86 ? -36.987 -13.439 42.218 1.00 65.81 86 GLN A C 1
ATOM 627 O O . GLN A 1 86 ? -37.912 -13.773 42.952 1.00 65.81 86 GLN A O 1
ATOM 632 N N . ASP A 1 87 ? -35.725 -13.342 42.647 1.00 60.62 87 ASP A N 1
ATOM 633 C CA . ASP A 1 87 ? -35.301 -13.650 44.022 1.00 60.62 87 ASP A CA 1
ATOM 634 C C . ASP A 1 87 ? -35.933 -12.707 45.066 1.00 60.62 87 ASP A C 1
ATOM 636 O O . ASP A 1 87 ? -36.107 -13.082 46.224 1.00 60.62 87 ASP A O 1
ATOM 640 N N . VAL A 1 88 ? -36.294 -11.481 44.668 1.00 58.41 88 VAL A N 1
ATOM 641 C CA . VAL A 1 88 ? -37.023 -10.510 45.511 1.00 58.41 88 VAL A CA 1
ATOM 642 C C . VAL A 1 88 ? -38.524 -10.811 45.575 1.00 58.41 88 VAL A C 1
ATOM 644 O O . VAL A 1 88 ? -39.174 -10.495 46.570 1.00 58.41 88 VAL A O 1
ATOM 647 N N . GLY A 1 89 ? -39.090 -11.396 44.517 1.00 54.25 89 GLY A N 1
ATOM 648 C CA . GLY A 1 89 ? -40.502 -11.778 44.446 1.00 54.25 89 GLY A CA 1
ATOM 649 C C . GLY A 1 89 ? -40.815 -13.150 45.050 1.00 54.25 89 GLY A C 1
ATOM 650 O O . GLY A 1 89 ? -41.993 -13.469 45.223 1.00 54.25 89 GLY A O 1
ATOM 651 N N . ASP A 1 90 ? -39.795 -13.956 45.357 1.00 58.78 90 ASP A N 1
ATOM 652 C CA . ASP A 1 90 ? -39.952 -15.281 45.953 1.00 58.78 90 ASP A CA 1
ATOM 653 C C . ASP A 1 90 ? -40.256 -15.163 47.463 1.00 58.78 90 ASP A C 1
ATOM 655 O O . ASP A 1 90 ? -39.422 -14.670 48.227 1.00 58.78 90 ASP A O 1
ATOM 659 N N . PRO A 1 91 ? -41.427 -15.619 47.949 1.00 48.47 91 PRO A N 1
ATOM 660 C CA . PRO A 1 91 ? -41.805 -15.521 49.362 1.00 48.47 91 PRO A CA 1
ATOM 661 C C . PRO A 1 91 ? -40.902 -16.312 50.333 1.00 48.47 91 PRO A C 1
ATOM 663 O O . PRO A 1 91 ? -41.072 -16.183 51.546 1.00 48.47 91 PRO A O 1
ATOM 666 N N . GLY A 1 92 ? -39.955 -17.120 49.833 1.00 54.34 92 GLY A N 1
ATOM 667 C CA . GLY A 1 92 ? -38.896 -17.774 50.619 1.00 54.34 92 GLY A CA 1
ATOM 668 C C . GLY A 1 92 ? -37.501 -17.130 50.517 1.00 54.34 92 GLY A C 1
ATOM 669 O O . GLY A 1 92 ? -36.573 -17.607 51.172 1.00 54.34 92 GLY A O 1
ATOM 670 N N . GLY A 1 93 ? -37.333 -16.078 49.708 1.00 51.97 93 GLY A N 1
ATOM 671 C CA . GLY A 1 93 ? -36.046 -15.455 49.397 1.00 51.97 93 GLY A CA 1
ATOM 672 C C . GLY A 1 93 ? -35.497 -14.589 50.534 1.00 51.97 93 GLY A C 1
ATOM 673 O O . GLY A 1 93 ? -36.118 -13.627 50.976 1.00 51.97 93 GLY A O 1
ATOM 674 N N . THR A 1 94 ? -34.295 -14.910 51.015 1.00 56.22 94 THR A N 1
ATOM 675 C CA . THR A 1 94 ? -33.619 -14.239 52.143 1.00 56.22 94 THR A CA 1
ATOM 676 C C . THR A 1 94 ? -32.736 -13.054 51.727 1.00 56.22 94 THR A C 1
ATOM 678 O O . THR A 1 94 ? -31.693 -12.833 52.344 1.00 56.22 94 THR A O 1
ATOM 681 N N . LEU A 1 95 ? -33.078 -12.308 50.673 1.00 57.75 95 LEU A N 1
ATOM 682 C CA . LEU A 1 95 ? -32.317 -11.100 50.328 1.00 57.75 95 LEU A CA 1
ATOM 683 C C . LEU A 1 95 ? -32.700 -9.969 51.286 1.00 57.75 95 LEU A C 1
ATOM 685 O O . LEU A 1 95 ? -33.870 -9.609 51.410 1.00 57.75 95 LEU A O 1
ATOM 689 N N . LYS A 1 96 ? -31.713 -9.431 52.009 1.00 60.78 96 LYS A N 1
ATOM 690 C CA . LYS A 1 96 ? -31.944 -8.354 52.979 1.00 60.78 96 LYS A CA 1
ATOM 691 C C . LYS A 1 96 ? -32.245 -7.041 52.253 1.00 60.78 96 LYS A C 1
ATOM 693 O O . LYS A 1 96 ? -31.644 -6.754 51.218 1.00 60.78 96 LYS A O 1
ATOM 698 N N . GLU A 1 97 ? -33.113 -6.209 52.833 1.00 57.03 97 GLU A N 1
ATOM 699 C CA . GLU A 1 97 ? -33.303 -4.817 52.396 1.00 57.03 97 GLU A CA 1
ATOM 700 C C . GLU A 1 97 ? -31.934 -4.122 52.269 1.00 57.03 97 GLU A C 1
ATOM 702 O O . GLU A 1 97 ? -31.168 -4.049 53.231 1.00 57.03 97 GLU A O 1
ATOM 707 N N . GLY A 1 98 ? -31.603 -3.665 51.058 1.00 60.53 98 GLY A N 1
ATOM 708 C CA . GLY A 1 98 ? -30.329 -3.020 50.720 1.00 60.53 98 GLY A CA 1
ATOM 709 C C . GLY A 1 98 ? -29.326 -3.885 49.943 1.00 60.53 98 GLY A C 1
ATOM 710 O O . GLY A 1 98 ? -28.548 -3.329 49.171 1.00 60.53 98 GLY A O 1
ATOM 711 N N . GLU A 1 99 ? -29.361 -5.221 50.049 1.00 67.88 99 GLU A N 1
ATOM 712 C CA . GLU A 1 99 ? -28.493 -6.093 49.227 1.00 67.88 99 GLU A CA 1
ATOM 713 C C . GLU A 1 99 ? -28.903 -6.073 47.752 1.00 67.88 99 GLU A C 1
ATOM 715 O O . GLU A 1 99 ? -28.048 -6.109 46.868 1.00 67.88 99 GLU A O 1
ATOM 720 N N . THR A 1 100 ? -30.203 -5.969 47.478 1.00 66.25 100 THR A N 1
ATOM 721 C CA . THR A 1 100 ? -30.743 -5.888 46.117 1.00 66.25 100 THR A CA 1
ATOM 722 C C . THR A 1 100 ? -30.354 -4.577 45.429 1.00 66.25 100 THR A C 1
ATOM 724 O O . THR A 1 100 ? -29.856 -4.602 44.305 1.00 66.25 100 THR A O 1
ATOM 727 N N . ASP A 1 101 ? -30.488 -3.442 46.124 1.00 70.56 101 ASP A N 1
ATOM 728 C CA . ASP A 1 101 ? -30.096 -2.118 45.616 1.00 70.56 101 ASP A CA 1
ATOM 729 C C . ASP A 1 101 ? -28.586 -2.027 45.364 1.00 70.56 101 ASP A C 1
ATOM 731 O O . ASP A 1 101 ? -28.143 -1.422 44.384 1.00 70.56 101 ASP A O 1
ATOM 735 N N . GLN A 1 102 ? -27.783 -2.641 46.239 1.00 75.56 102 GLN A N 1
ATOM 736 C CA . GLN A 1 102 ? -26.335 -2.686 46.078 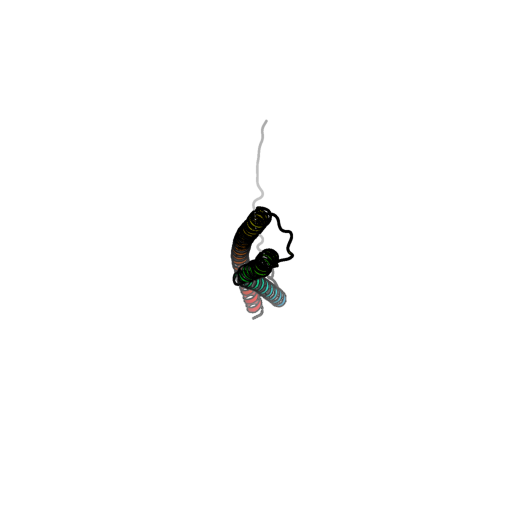1.00 75.56 102 GLN A CA 1
ATOM 737 C C . GLN A 1 102 ? -25.940 -3.553 44.875 1.00 75.56 102 GLN A C 1
ATOM 739 O O . GLN A 1 102 ? -25.184 -3.089 44.025 1.00 75.56 102 GLN A O 1
ATOM 744 N N . LYS A 1 103 ? -26.526 -4.750 44.728 1.00 71.31 103 LYS A N 1
ATOM 745 C CA . LYS A 1 103 ? -26.306 -5.618 43.558 1.00 71.31 103 LYS A CA 1
ATOM 746 C C . LYS A 1 103 ? -26.712 -4.944 42.249 1.00 71.31 103 LYS A C 1
ATOM 748 O O . LYS A 1 103 ? -26.000 -5.059 41.256 1.00 71.31 103 LYS A O 1
ATOM 753 N N . GLN A 1 104 ? -27.822 -4.209 42.239 1.00 67.56 104 GLN A N 1
ATOM 754 C CA . GLN A 1 104 ? -28.279 -3.491 41.050 1.00 67.56 104 GLN A CA 1
ATOM 755 C C . GLN A 1 104 ? -27.311 -2.360 40.662 1.00 67.56 104 GLN A C 1
ATOM 757 O O . GLN A 1 104 ? -26.989 -2.198 39.485 1.00 67.56 104 GLN A O 1
ATOM 762 N N . LYS A 1 105 ? -26.783 -1.615 41.644 1.00 74.12 105 LYS A N 1
ATOM 763 C CA . LYS A 1 105 ? -25.729 -0.610 41.416 1.00 74.12 105 LYS A CA 1
ATOM 764 C C . LYS A 1 105 ? -24.421 -1.232 40.937 1.00 74.12 105 LYS A C 1
ATOM 766 O O . LYS A 1 105 ? -23.795 -0.679 40.034 1.00 74.12 105 LYS A O 1
ATOM 771 N N . ASP A 1 106 ? -24.027 -2.368 41.503 1.00 78.00 106 ASP A N 1
ATOM 772 C CA . ASP A 1 106 ? -22.802 -3.070 41.121 1.00 78.00 106 ASP A CA 1
ATOM 773 C C . ASP A 1 106 ? -22.892 -3.591 39.677 1.00 78.00 106 ASP A C 1
ATOM 775 O O . ASP A 1 106 ? -21.942 -3.423 38.911 1.00 78.00 106 ASP A O 1
ATOM 779 N N . LEU A 1 107 ? -24.055 -4.114 39.266 1.00 71.25 107 LEU A N 1
ATOM 780 C CA . LEU A 1 107 ? -24.338 -4.523 37.884 1.00 71.25 107 LEU A CA 1
ATOM 781 C C . LEU A 1 107 ? -24.268 -3.346 36.905 1.00 71.25 107 LEU A C 1
ATOM 783 O O . LEU A 1 107 ? -23.544 -3.408 35.912 1.00 71.25 107 LEU A O 1
ATOM 787 N N . ILE A 1 108 ? -24.946 -2.234 37.209 1.00 74.25 108 ILE A N 1
ATOM 788 C CA . ILE A 1 108 ? -24.888 -1.014 36.385 1.00 74.25 108 ILE A CA 1
ATOM 789 C C . ILE A 1 108 ? -23.439 -0.502 36.281 1.00 74.25 108 ILE A C 1
ATOM 791 O O . ILE A 1 108 ? -22.980 -0.107 35.204 1.00 74.25 108 ILE A O 1
ATOM 795 N N . GLY A 1 109 ? -22.689 -0.540 37.385 1.00 78.00 109 GLY A N 1
ATOM 796 C CA . GLY A 1 109 ? -21.286 -0.129 37.436 1.00 78.00 109 GLY A CA 1
ATOM 797 C C . GLY A 1 109 ? -20.329 -1.062 36.686 1.00 78.00 109 GLY A C 1
ATOM 798 O O . GLY A 1 109 ? -19.316 -0.599 36.159 1.00 78.00 109 GLY A O 1
ATOM 799 N N . ALA A 1 110 ? -20.620 -2.362 36.622 1.00 77.12 110 ALA A N 1
ATOM 800 C CA . ALA A 1 110 ? -19.863 -3.323 35.820 1.00 77.12 110 ALA A CA 1
ATOM 801 C C . ALA A 1 110 ? -20.080 -3.085 34.319 1.00 77.12 110 ALA A C 1
ATOM 803 O O . ALA A 1 110 ? -19.131 -3.091 33.540 1.00 77.12 110 ALA A O 1
ATOM 804 N N . VAL A 1 111 ? -21.312 -2.782 33.927 1.00 69.94 111 VAL A N 1
ATOM 805 C CA . VAL A 1 111 ? -21.696 -2.553 32.528 1.00 69.94 111 VAL A CA 1
ATOM 806 C C . VAL A 1 111 ? -21.153 -1.240 32.009 1.00 69.94 111 VAL A C 1
ATOM 808 O O . VAL A 1 111 ? -20.630 -1.185 30.902 1.00 69.94 111 VAL A O 1
ATOM 811 N N . THR A 1 112 ? -21.227 -0.189 32.824 1.00 72.44 112 THR A N 1
ATOM 812 C CA . THR A 1 112 ? -20.639 1.108 32.472 1.00 72.44 112 THR A CA 1
ATOM 813 C C . THR A 1 112 ? -19.136 0.955 32.230 1.00 72.44 112 THR A C 1
ATOM 815 O O . THR A 1 112 ? -18.625 1.444 31.229 1.00 72.44 112 THR A O 1
ATOM 818 N N . ARG A 1 113 ? -18.442 0.175 33.075 1.00 79.50 113 ARG A N 1
ATOM 819 C CA . ARG A 1 113 ? -17.024 -0.154 32.869 1.00 79.50 113 ARG A CA 1
ATOM 820 C C . ARG A 1 113 ? -16.773 -0.947 31.590 1.00 79.50 113 ARG A C 1
ATOM 822 O O . ARG A 1 113 ? -15.879 -0.579 30.842 1.00 79.50 113 ARG A O 1
ATOM 829 N N . GLN A 1 114 ? -17.566 -1.977 31.298 1.00 72.75 114 GLN A N 1
ATOM 830 C CA . GLN A 1 114 ? -17.418 -2.733 30.047 1.00 72.75 114 GLN A CA 1
ATOM 831 C C . GLN A 1 114 ? -17.683 -1.873 28.804 1.00 72.75 114 GLN A C 1
ATOM 833 O O . GLN A 1 114 ? -17.013 -2.040 27.787 1.00 72.75 114 GLN A O 1
ATOM 838 N N . PHE A 1 115 ? -18.623 -0.930 28.886 1.00 71.69 115 PHE A N 1
ATOM 839 C CA . PHE A 1 115 ? -18.892 0.023 27.813 1.00 71.69 115 PHE A CA 1
ATOM 840 C C . PHE A 1 115 ? -17.720 0.991 27.610 1.00 71.69 115 PHE A C 1
ATOM 842 O O . PHE A 1 115 ? -17.293 1.218 26.478 1.00 71.69 115 PHE A O 1
ATOM 849 N N . ASP A 1 116 ? -17.166 1.524 28.699 1.00 77.25 116 ASP A N 1
ATOM 850 C CA . ASP A 1 116 ? -16.005 2.412 28.650 1.00 77.25 116 ASP A CA 1
ATOM 851 C C . ASP A 1 116 ? -14.754 1.689 28.124 1.00 77.25 116 ASP A C 1
ATOM 853 O O . ASP A 1 116 ? -14.024 2.244 27.303 1.00 77.25 116 ASP A O 1
ATOM 857 N N . GLU A 1 117 ? -14.532 0.436 28.529 1.00 79.50 117 GLU A N 1
ATOM 858 C CA . GLU A 1 117 ? -13.443 -0.414 28.031 1.00 79.50 117 GLU A CA 1
ATOM 859 C C . GLU A 1 117 ? -13.597 -0.721 26.535 1.00 79.50 117 GLU A C 1
ATOM 861 O O . GLU A 1 117 ? -12.638 -0.573 25.774 1.00 79.50 117 GLU A O 1
ATOM 866 N N . ALA A 1 118 ? -14.803 -1.083 26.087 1.00 71.38 118 ALA A N 1
ATOM 867 C CA . ALA A 1 118 ? -15.094 -1.324 24.674 1.00 71.38 118 ALA A CA 1
ATOM 868 C C . ALA A 1 118 ? -14.875 -0.061 23.827 1.00 71.38 118 ALA A C 1
ATOM 870 O O . ALA A 1 118 ? -14.231 -0.121 22.780 1.00 71.38 118 ALA A O 1
ATOM 871 N N . LYS A 1 119 ? -15.329 1.097 24.316 1.00 72.81 119 LYS A N 1
ATOM 872 C CA . LYS A 1 119 ? -15.151 2.394 23.653 1.00 72.81 119 LYS A CA 1
ATOM 873 C C . LYS A 1 119 ? -13.683 2.818 23.586 1.00 72.81 119 LYS A C 1
ATOM 875 O O . LYS A 1 119 ? -13.241 3.359 22.575 1.00 72.81 119 LYS A O 1
ATOM 880 N N . GLN A 1 120 ? -12.908 2.589 24.646 1.00 80.31 120 GLN A N 1
ATOM 881 C CA . GLN A 1 120 ? -11.467 2.852 24.619 1.00 80.31 120 GLN A CA 1
ATOM 882 C C . GLN A 1 120 ? -10.744 1.932 23.635 1.00 80.31 120 GLN A C 1
ATOM 884 O O . GLN A 1 120 ? -9.874 2.396 22.899 1.00 80.31 120 GLN A O 1
ATOM 889 N N . LYS A 1 121 ? -11.114 0.648 23.594 1.00 77.69 121 LYS A N 1
ATOM 890 C CA . LYS A 1 121 ? -10.548 -0.319 22.653 1.00 77.69 121 LYS A CA 1
ATOM 891 C C . LYS A 1 121 ? -10.856 0.061 21.202 1.00 77.69 121 LYS A C 1
ATOM 893 O O . LYS A 1 121 ? -9.941 0.075 20.386 1.00 77.69 121 LYS A O 1
ATOM 898 N N . GLU A 1 122 ? -12.088 0.473 20.910 1.00 73.06 122 GLU A N 1
ATOM 899 C CA . GLU A 1 122 ? -12.493 0.988 19.594 1.00 73.06 122 GLU A CA 1
ATOM 900 C C . GLU A 1 122 ? -11.650 2.203 19.183 1.00 73.06 122 GLU A C 1
ATOM 902 O O . GLU A 1 122 ? -11.099 2.241 18.087 1.00 73.06 122 GLU A O 1
ATOM 907 N N . GLN A 1 123 ? -11.472 3.179 20.080 1.00 77.62 123 GLN A N 1
ATOM 908 C CA . GLN A 1 123 ? -10.647 4.356 19.789 1.00 77.62 123 GLN A CA 1
ATOM 909 C C . GLN A 1 123 ? -9.183 3.997 19.512 1.00 77.62 123 GLN A C 1
ATOM 911 O O . GLN A 1 123 ? -8.555 4.608 18.647 1.00 77.62 123 GLN A O 1
ATOM 916 N N . GLN A 1 124 ? -8.630 3.015 20.229 1.00 81.94 124 GLN A N 1
ATOM 917 C CA . G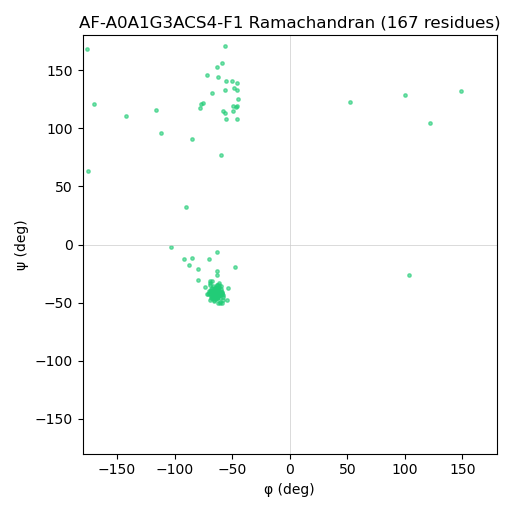LN A 1 124 ? -7.266 2.539 20.001 1.00 81.94 124 GLN A CA 1
ATOM 918 C C . GLN A 1 124 ? -7.136 1.789 18.672 1.00 81.94 124 GLN A C 1
ATOM 920 O O . GLN A 1 124 ? -6.177 2.027 17.940 1.00 81.94 124 GLN A O 1
ATOM 925 N N . GLU A 1 125 ? -8.094 0.924 18.336 1.00 79.00 125 GLU A N 1
ATOM 926 C CA . GLU A 1 125 ? -8.116 0.184 17.069 1.00 79.00 125 GLU A CA 1
ATOM 927 C C . GLU A 1 125 ? -8.307 1.124 15.872 1.00 79.00 125 GLU A C 1
ATOM 929 O O . GLU A 1 125 ? -7.574 1.008 14.889 1.00 79.00 125 GLU A O 1
ATOM 934 N N . ALA A 1 126 ? -9.187 2.123 15.988 1.00 77.06 126 ALA A N 1
ATOM 935 C CA . ALA A 1 126 ? -9.365 3.171 14.986 1.00 77.06 126 ALA A CA 1
ATOM 936 C C . ALA A 1 126 ? -8.088 4.010 14.816 1.00 77.06 126 ALA A C 1
ATOM 938 O O . ALA A 1 126 ? -7.632 4.244 13.698 1.00 77.06 126 ALA A O 1
ATOM 939 N N . ALA A 1 127 ? -7.443 4.423 15.912 1.00 81.81 127 ALA A N 1
ATOM 940 C CA . ALA A 1 127 ? -6.181 5.160 15.844 1.00 81.81 127 ALA A CA 1
ATOM 941 C C . ALA A 1 127 ? -5.053 4.326 15.209 1.00 81.81 127 ALA A C 1
ATOM 943 O O . ALA A 1 127 ? -4.303 4.836 14.372 1.00 81.81 127 ALA A O 1
ATOM 944 N N . ALA A 1 128 ? -4.945 3.042 15.563 1.00 83.88 128 ALA A N 1
ATOM 945 C CA . ALA A 1 128 ? -3.979 2.120 14.971 1.00 83.88 128 ALA A CA 1
ATOM 946 C C . ALA A 1 128 ? -4.248 1.900 13.474 1.00 83.88 128 ALA A C 1
ATOM 948 O O . ALA A 1 128 ? -3.313 1.894 12.669 1.00 83.88 128 ALA A O 1
ATOM 949 N N . TRP A 1 129 ? -5.519 1.783 13.083 1.00 80.44 129 TRP A N 1
ATOM 950 C CA . TRP A 1 129 ? -5.927 1.690 11.686 1.00 80.44 129 TRP A CA 1
ATOM 951 C C . TRP A 1 129 ? -5.566 2.951 10.897 1.00 80.44 129 TRP A C 1
ATOM 953 O O . TRP A 1 129 ? -4.961 2.850 9.831 1.00 80.44 129 TRP A O 1
ATOM 963 N N . GLN A 1 130 ? -5.835 4.141 11.440 1.00 84.69 130 GLN A N 1
ATOM 964 C CA . GLN A 1 130 ? -5.446 5.409 10.813 1.00 84.69 130 GLN A CA 1
ATOM 965 C C . GLN A 1 130 ? -3.926 5.513 10.630 1.00 84.69 130 GLN A C 1
ATOM 967 O O . GLN A 1 130 ? -3.454 5.922 9.569 1.00 84.69 130 GLN A O 1
ATOM 972 N N . GLN A 1 131 ? -3.135 5.088 11.621 1.00 86.00 131 GLN A N 1
ATOM 973 C CA . GLN A 1 131 ? -1.678 5.038 11.470 1.00 86.00 131 GLN A CA 1
ATOM 974 C C . GLN A 1 131 ? -1.239 4.056 10.381 1.00 86.00 131 GLN A C 1
ATOM 976 O O . GLN A 1 131 ? -0.383 4.394 9.563 1.00 86.00 131 GLN A O 1
ATOM 981 N N . LYS A 1 132 ? -1.839 2.861 10.331 1.00 84.00 132 LYS A N 1
ATOM 982 C CA . LYS A 1 132 ? -1.570 1.873 9.279 1.00 84.00 132 LYS A CA 1
ATOM 983 C C . LYS A 1 132 ? -1.918 2.428 7.896 1.00 84.00 132 LYS A C 1
ATOM 985 O O . LYS A 1 132 ? -1.139 2.261 6.962 1.00 84.00 132 LYS A O 1
ATOM 990 N N . LYS A 1 133 ? -3.038 3.144 7.774 1.00 84.25 133 LYS A N 1
ATOM 991 C CA . LYS A 1 133 ? -3.464 3.805 6.537 1.00 84.25 133 LYS A CA 1
ATOM 992 C C . LYS A 1 133 ? -2.420 4.808 6.047 1.00 84.25 133 LYS A C 1
ATOM 994 O O . LYS A 1 133 ? -1.980 4.711 4.907 1.00 84.25 133 LYS A O 1
ATOM 999 N N . LEU A 1 134 ? -1.956 5.697 6.928 1.00 87.31 134 LEU A N 1
ATOM 1000 C CA . LEU A 1 134 ? -0.905 6.670 6.608 1.00 87.31 134 LEU A CA 1
ATOM 1001 C C . LEU A 1 134 ? 0.405 5.991 6.175 1.00 87.31 134 LEU A C 1
ATOM 1003 O O . LEU A 1 134 ? 1.076 6.467 5.261 1.00 87.31 134 LEU A O 1
ATOM 1007 N N . GLN A 1 135 ? 0.770 4.867 6.802 1.00 85.81 135 GLN A N 1
ATOM 1008 C CA . GLN A 1 135 ? 1.944 4.088 6.394 1.00 85.81 135 GLN A CA 1
ATOM 1009 C C . GLN A 1 135 ? 1.779 3.492 4.992 1.00 85.81 135 GLN A C 1
ATOM 1011 O O . GLN A 1 135 ? 2.707 3.573 4.188 1.00 85.81 135 GLN A O 1
ATOM 1016 N N . ILE A 1 136 ? 0.611 2.923 4.682 1.00 84.88 136 ILE A N 1
ATOM 1017 C CA . ILE A 1 136 ? 0.325 2.366 3.354 1.00 84.88 136 ILE A CA 1
ATOM 1018 C C . ILE A 1 136 ? 0.311 3.477 2.293 1.00 84.88 136 ILE A C 1
ATOM 1020 O O . ILE A 1 136 ? 0.899 3.310 1.227 1.00 84.88 136 ILE A O 1
ATOM 1024 N N . GLU A 1 137 ? -0.289 4.633 2.584 1.00 88.38 137 GLU A N 1
ATOM 1025 C CA . GLU A 1 137 ? -0.283 5.798 1.687 1.00 88.38 137 GLU A CA 1
ATOM 1026 C C . GLU A 1 137 ? 1.146 6.280 1.388 1.00 88.38 137 GLU A C 1
ATOM 1028 O O 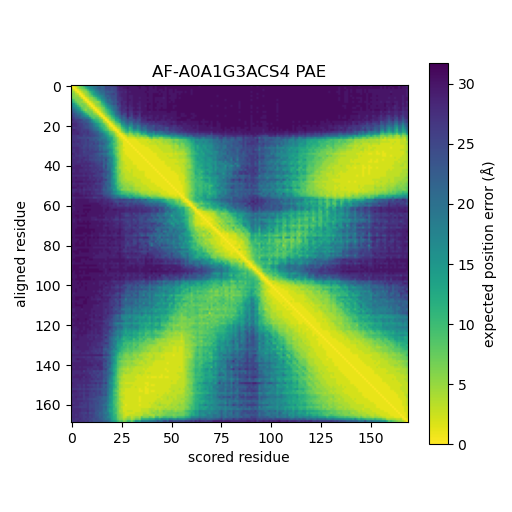. GLU A 1 137 ? 1.483 6.539 0.230 1.00 88.38 137 GLU A O 1
ATOM 1033 N N . ALA A 1 138 ? 2.015 6.333 2.403 1.00 89.19 138 ALA A N 1
ATOM 1034 C CA . ALA A 1 138 ? 3.425 6.666 2.215 1.00 89.19 138 ALA A CA 1
ATOM 1035 C C . ALA A 1 138 ? 4.156 5.630 1.340 1.00 89.19 138 ALA A C 1
ATOM 1037 O O . ALA A 1 138 ? 4.898 6.007 0.432 1.00 89.19 138 ALA A O 1
ATOM 1038 N N . GLN A 1 139 ? 3.910 4.332 1.557 1.00 84.19 139 GLN A N 1
ATOM 1039 C CA . GLN A 1 139 ? 4.483 3.260 0.733 1.00 84.19 139 GLN A CA 1
ATOM 1040 C C . GLN A 1 139 ? 4.023 3.339 -0.728 1.00 84.19 139 GLN A C 1
ATOM 1042 O O . GLN A 1 139 ? 4.836 3.156 -1.632 1.00 84.19 139 GLN A O 1
ATOM 1047 N N . ILE A 1 140 ? 2.749 3.654 -0.977 1.00 89.19 140 ILE A N 1
ATOM 1048 C CA . ILE A 1 140 ? 2.227 3.864 -2.335 1.00 89.19 140 ILE A CA 1
ATOM 1049 C C . ILE A 1 140 ? 2.935 5.043 -3.007 1.00 89.19 140 ILE A C 1
ATOM 1051 O O . ILE A 1 140 ? 3.359 4.911 -4.154 1.00 89.19 140 ILE A O 1
ATOM 1055 N N . 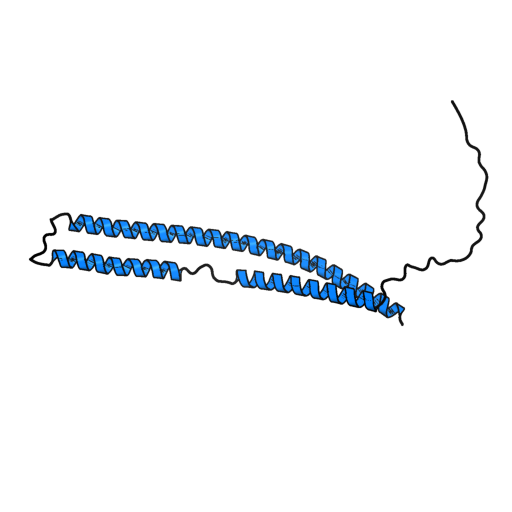ALA A 1 141 ? 3.121 6.157 -2.293 1.00 90.38 141 ALA A N 1
ATOM 1056 C CA . ALA A 1 141 ? 3.813 7.327 -2.828 1.00 90.38 141 ALA A CA 1
ATOM 1057 C C . ALA A 1 141 ? 5.288 7.040 -3.171 1.00 90.38 141 ALA A C 1
ATOM 1059 O O . ALA A 1 141 ? 5.826 7.584 -4.139 1.00 90.38 141 ALA A O 1
ATOM 1060 N N . ASP A 1 142 ? 5.959 6.182 -2.402 1.00 85.56 142 ASP A N 1
ATOM 1061 C CA . ASP A 1 142 ? 7.318 5.745 -2.722 1.00 85.56 142 ASP A CA 1
ATOM 1062 C C . ASP A 1 142 ? 7.351 4.754 -3.895 1.00 85.56 142 ASP A C 1
ATOM 1064 O O . ASP A 1 142 ? 8.232 4.859 -4.756 1.00 85.56 142 ASP A O 1
ATOM 1068 N N . LEU A 1 143 ? 6.360 3.861 -4.004 1.00 83.94 143 LEU A N 1
ATOM 1069 C CA . LEU A 1 143 ? 6.188 3.003 -5.179 1.00 83.94 143 LEU A CA 1
ATOM 1070 C C . LEU A 1 143 ? 5.911 3.815 -6.447 1.00 83.94 143 LEU A C 1
ATOM 1072 O O . LEU A 1 143 ? 6.476 3.487 -7.485 1.00 83.94 143 LEU A O 1
ATOM 1076 N N . ASP A 1 144 ? 5.139 4.902 -6.384 1.00 90.69 144 ASP A N 1
ATOM 1077 C CA . ASP A 1 144 ? 4.915 5.794 -7.532 1.00 90.69 144 ASP A CA 1
ATOM 1078 C C . ASP A 1 144 ? 6.234 6.369 -8.068 1.00 90.69 144 ASP A C 1
ATOM 1080 O O . ASP A 1 144 ? 6.484 6.368 -9.278 1.00 90.69 144 ASP A O 1
ATOM 1084 N N . LYS A 1 145 ? 7.130 6.808 -7.172 1.00 92.19 145 LYS A N 1
ATOM 1085 C CA . LYS A 1 145 ? 8.469 7.284 -7.558 1.00 92.19 145 LYS A CA 1
ATOM 1086 C C . LYS A 1 145 ? 9.302 6.162 -8.176 1.00 92.19 145 LYS A C 1
ATOM 1088 O O . LYS A 1 145 ? 9.979 6.390 -9.180 1.00 92.19 145 LYS A O 1
ATOM 1093 N N . ALA A 1 146 ? 9.259 4.963 -7.592 1.00 83.19 146 ALA A N 1
ATOM 1094 C CA . ALA A 1 146 ? 9.984 3.802 -8.101 1.00 83.19 146 ALA A CA 1
ATOM 1095 C C . ALA A 1 146 ? 9.481 3.385 -9.493 1.00 83.19 146 ALA A C 1
ATOM 1097 O O . ALA A 1 146 ? 10.292 3.167 -10.390 1.00 83.19 146 ALA A O 1
ATOM 1098 N N . ILE A 1 147 ? 8.162 3.356 -9.702 1.00 88.31 147 ILE A N 1
ATOM 1099 C CA . ILE A 1 147 ? 7.510 3.081 -10.989 1.00 88.31 147 ILE A CA 1
ATOM 1100 C C . ILE A 1 147 ? 7.923 4.125 -12.027 1.00 88.31 147 ILE A C 1
ATOM 1102 O O . ILE A 1 147 ? 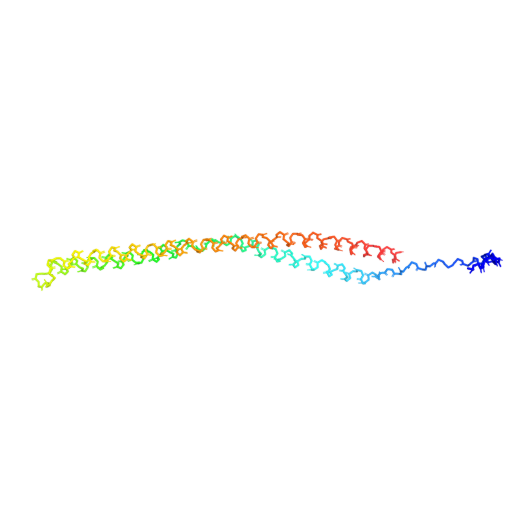8.308 3.759 -13.135 1.00 88.31 147 ILE A O 1
ATOM 1106 N N . ALA A 1 148 ? 7.906 5.416 -11.680 1.00 92.44 148 ALA A N 1
ATOM 1107 C CA . ALA A 1 148 ? 8.322 6.479 -12.593 1.00 92.44 148 ALA A CA 1
ATOM 1108 C C . ALA A 1 148 ? 9.802 6.349 -12.999 1.00 92.44 148 ALA A C 1
ATOM 1110 O O . ALA A 1 148 ? 10.141 6.466 -14.178 1.00 92.44 148 ALA A O 1
ATOM 1111 N N . ALA A 1 149 ? 10.688 6.057 -12.043 1.00 90.25 149 ALA A N 1
ATOM 1112 C CA . ALA A 1 149 ? 12.102 5.818 -12.321 1.00 90.25 149 ALA A CA 1
ATOM 1113 C C . ALA A 1 149 ? 12.322 4.553 -13.171 1.00 90.25 149 ALA A C 1
ATOM 1115 O O . ALA A 1 149 ? 13.149 4.557 -14.084 1.00 90.25 149 ALA A O 1
ATOM 1116 N N . GLN A 1 150 ? 11.568 3.486 -12.903 1.00 90.69 150 GLN A N 1
ATOM 1117 C CA . GLN A 1 150 ? 11.632 2.230 -13.644 1.00 90.69 150 GLN A CA 1
ATOM 1118 C C . GLN A 1 150 ? 11.109 2.391 -15.078 1.00 90.69 150 GLN A C 1
ATOM 1120 O O . GLN A 1 150 ? 11.719 1.879 -16.012 1.00 90.69 150 GLN A O 1
ATOM 1125 N N . GLN A 1 151 ? 10.052 3.181 -15.283 1.00 93.62 151 GLN A N 1
ATOM 1126 C CA . GLN A 1 151 ? 9.549 3.517 -16.615 1.00 93.62 151 GLN A CA 1
ATOM 1127 C C . GLN A 1 151 ? 10.626 4.210 -17.460 1.00 93.62 151 GLN A C 1
ATOM 1129 O O . GLN A 1 151 ? 10.838 3.832 -18.608 1.00 93.62 151 GLN A O 1
ATOM 1134 N N . GLN A 1 152 ? 11.391 5.143 -16.879 1.00 94.12 152 GLN A N 1
ATOM 1135 C CA . GLN A 1 152 ? 12.516 5.767 -17.587 1.00 94.12 152 GLN A CA 1
ATOM 1136 C C . GLN A 1 152 ? 13.599 4.755 -17.992 1.00 94.12 152 GLN A C 1
ATOM 1138 O O . GLN A 1 152 ? 14.245 4.932 -19.026 1.00 94.12 152 GLN A O 1
ATOM 1143 N N . ARG A 1 153 ? 13.827 3.701 -17.195 1.00 86.12 153 ARG A N 1
ATOM 1144 C CA . ARG A 1 153 ? 14.767 2.622 -17.544 1.00 86.12 153 ARG A CA 1
ATOM 1145 C C . ARG A 1 153 ? 14.231 1.754 -18.675 1.00 86.12 153 ARG A C 1
ATOM 1147 O O . ARG A 1 153 ? 14.980 1.480 -19.607 1.00 86.12 153 ARG A O 1
ATOM 1154 N N . VAL A 1 154 ? 12.944 1.406 -18.639 1.00 89.31 154 VAL A N 1
ATOM 1155 C CA . VAL A 1 154 ? 12.257 0.693 -19.728 1.00 89.31 154 VAL A CA 1
ATOM 1156 C C . VAL A 1 154 ? 12.348 1.479 -21.035 1.00 89.31 154 VAL A C 1
ATOM 1158 O O . VAL A 1 154 ? 12.686 0.904 -22.067 1.00 89.31 154 VAL A O 1
ATOM 1161 N N . ASP A 1 155 ? 12.108 2.790 -20.998 1.00 93.62 155 ASP A N 1
ATOM 1162 C CA . ASP A 1 155 ? 12.154 3.642 -22.190 1.00 93.62 155 ASP A CA 1
ATOM 1163 C C . ASP A 1 155 ? 13.573 3.723 -22.779 1.00 93.62 155 ASP A C 1
ATOM 1165 O O . ASP A 1 155 ? 13.744 3.659 -23.998 1.00 93.62 155 ASP A O 1
ATOM 1169 N N . ARG A 1 156 ? 14.607 3.790 -21.925 1.00 91.94 156 ARG A N 1
ATOM 1170 C CA . ARG A 1 156 ? 16.014 3.717 -22.359 1.00 91.94 156 ARG A CA 1
ATOM 1171 C C . ARG A 1 156 ? 16.360 2.351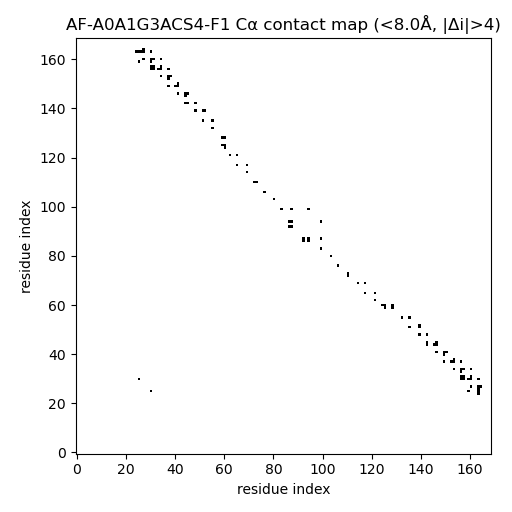 -22.946 1.00 91.94 156 ARG A C 1
ATOM 1173 O O . ARG A 1 156 ? 16.884 2.296 -24.051 1.00 91.94 156 ARG A O 1
ATOM 1180 N N . ALA A 1 157 ? 16.006 1.264 -22.263 1.00 85.88 157 ALA A N 1
ATOM 1181 C CA . ALA A 1 157 ? 16.257 -0.094 -22.744 1.00 85.88 157 ALA A CA 1
ATOM 1182 C C . ALA A 1 157 ? 15.543 -0.372 -24.078 1.00 85.88 157 ALA A C 1
ATOM 1184 O O . ALA A 1 157 ? 16.080 -1.058 -24.947 1.00 85.88 157 ALA A O 1
ATOM 1185 N N . LYS A 1 158 ? 14.350 0.205 -24.277 1.00 91.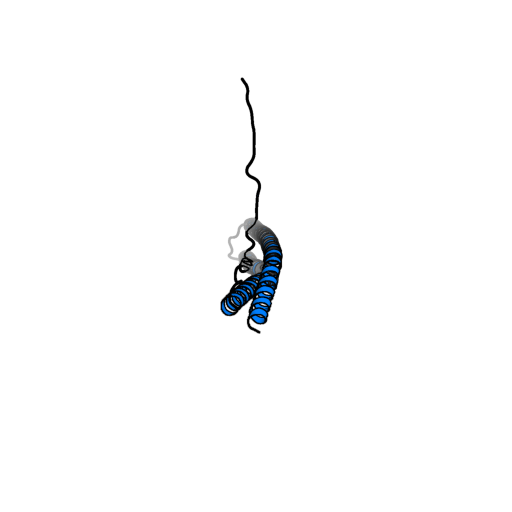00 158 LYS A N 1
ATOM 1186 C CA . LYS A 1 158 ? 13.638 0.168 -25.557 1.00 91.00 158 LYS A CA 1
ATOM 1187 C C . LYS A 1 158 ? 14.416 0.901 -26.651 1.00 91.00 158 LYS A C 1
ATOM 1189 O O . LYS A 1 158 ? 14.581 0.350 -27.733 1.00 91.00 158 LYS A O 1
ATOM 1194 N N . ALA A 1 159 ? 14.911 2.106 -26.370 1.00 91.12 159 ALA A N 1
ATOM 1195 C CA . ALA A 1 159 ? 15.721 2.864 -27.322 1.00 91.12 159 ALA A CA 1
ATOM 1196 C C . ALA A 1 159 ? 17.023 2.127 -27.689 1.00 91.12 159 ALA A C 1
ATOM 1198 O O . ALA A 1 159 ? 17.383 2.079 -28.864 1.00 91.12 159 ALA A O 1
ATOM 1199 N N . ASP A 1 160 ? 17.688 1.502 -26.714 1.00 86.75 160 ASP A N 1
ATOM 1200 C CA . ASP A 1 160 ? 18.894 0.696 -26.940 1.00 86.75 160 ASP A CA 1
ATOM 1201 C C . ASP A 1 160 ? 18.597 -0.539 -27.804 1.00 86.75 160 ASP A C 1
ATOM 1203 O O . ASP A 1 160 ? 19.353 -0.848 -28.728 1.00 86.75 160 ASP A O 1
ATOM 1207 N N . ARG A 1 161 ? 17.466 -1.216 -27.560 1.00 90.75 161 ARG A N 1
ATOM 1208 C CA . ARG A 1 161 ? 16.981 -2.321 -28.400 1.00 90.75 161 ARG A CA 1
ATOM 1209 C C . ARG A 1 161 ? 16.727 -1.865 -29.835 1.00 90.75 161 ARG A C 1
ATOM 1211 O O . ARG A 1 161 ? 17.209 -2.515 -30.758 1.00 90.75 161 ARG A O 1
ATOM 1218 N N . ASP A 1 162 ? 16.000 -0.766 -30.019 1.00 90.94 162 ASP A N 1
ATOM 1219 C CA . ASP A 1 162 ? 15.652 -0.239 -31.345 1.00 90.94 162 ASP A CA 1
ATOM 1220 C C . ASP A 1 162 ? 16.915 0.195 -32.116 1.00 90.94 162 ASP A C 1
ATOM 1222 O O . ASP A 1 162 ? 17.044 -0.061 -33.314 1.00 90.94 162 ASP A O 1
ATOM 1226 N N . ALA A 1 163 ? 17.902 0.774 -31.423 1.00 88.94 163 ALA A N 1
ATOM 1227 C CA . ALA A 1 163 ? 19.201 1.112 -32.003 1.00 88.94 163 ALA A CA 1
ATOM 1228 C C . ALA A 1 163 ? 20.013 -0.135 -32.399 1.00 88.94 163 ALA A C 1
ATOM 1230 O O . ALA A 1 163 ? 20.623 -0.158 -33.471 1.00 88.94 163 ALA A O 1
ATOM 1231 N N . ALA A 1 164 ? 20.012 -1.178 -31.563 1.00 87.06 164 ALA A N 1
ATOM 1232 C CA . ALA A 1 164 ? 20.674 -2.446 -31.862 1.00 87.06 164 ALA A CA 1
ATOM 1233 C C . ALA A 1 164 ? 19.994 -3.205 -33.016 1.00 87.06 164 ALA A C 1
ATOM 1235 O O . ALA A 1 164 ? 20.667 -3.904 -33.770 1.00 87.06 164 ALA A O 1
ATOM 1236 N N . GLU A 1 165 ? 18.676 -3.064 -33.181 1.00 88.62 165 GLU A N 1
ATOM 1237 C CA . GLU A 1 165 ? 17.924 -3.607 -34.318 1.00 88.62 165 GLU A CA 1
ATOM 1238 C C . GLU A 1 165 ? 18.274 -2.884 -35.621 1.00 88.62 165 GLU A C 1
ATOM 1240 O O . GLU A 1 165 ? 18.616 -3.524 -36.616 1.00 88.62 165 GLU A O 1
ATOM 1245 N N . ALA A 1 166 ? 18.282 -1.550 -35.593 1.00 88.00 166 ALA A N 1
ATOM 1246 C CA . ALA A 1 166 ? 18.670 -0.735 -36.739 1.00 88.00 166 ALA A CA 1
ATOM 1247 C C . ALA A 1 166 ? 20.114 -1.017 -37.188 1.00 88.00 166 ALA A C 1
ATOM 1249 O O . ALA A 1 166 ? 20.389 -1.043 -38.380 1.00 88.00 166 ALA A O 1
ATOM 1250 N N . ALA A 1 167 ? 21.032 -1.295 -36.255 1.00 83.56 167 ALA A N 1
ATOM 1251 C CA . ALA A 1 167 ? 22.416 -1.659 -36.569 1.00 83.56 167 ALA A CA 1
ATOM 1252 C C . ALA A 1 167 ? 22.577 -3.058 -37.205 1.00 83.56 167 ALA A C 1
ATOM 1254 O O . ALA A 1 167 ? 23.662 -3.383 -37.690 1.00 83.56 167 ALA A O 1
ATOM 1255 N N . ARG A 1 168 ? 21.531 -3.897 -37.182 1.00 76.00 168 ARG A N 1
ATOM 1256 C CA . ARG A 1 168 ? 21.493 -5.206 -37.862 1.00 76.00 168 ARG A CA 1
ATOM 1257 C C . ARG A 1 168 ? 20.911 -5.138 -39.277 1.00 76.00 168 ARG A C 1
ATOM 1259 O O . ARG A 1 168 ? 20.986 -6.147 -39.976 1.00 76.00 168 ARG A O 1
ATOM 1266 N N . SER A 1 169 ? 20.290 -4.011 -39.632 1.00 60.91 169 SER A N 1
ATOM 1267 C CA . SER A 1 169 ? 19.612 -3.758 -40.913 1.00 60.91 169 SER A CA 1
ATOM 1268 C C . SER A 1 169 ? 20.597 -3.241 -41.956 1.00 60.91 169 SER A C 1
ATOM 1270 O O . SER A 1 169 ? 20.459 -3.642 -43.131 1.00 60.91 169 SER A O 1
#

Sequence (169 aa):
MAGGAVGLGLVALALTSCSTPKPAGPSYAEALAIYNQEVLALDRLREQQDQLKLALVEPEPSNLQVAEQLLGSTAEMQKELIGVLQDVGDPGGTLKEGETDQKQKDLIGAVTRQFDEAKQKEQQEAAAWQQKKLQIEAQIADLDKAIAAQQQRVDRAKADRDAAEAARS

Radius of gyration: 39.75 Å; Cα contacts (8 Å, |Δi|>4): 63; chains: 1; bounding box: 109×47×94 Å

Foldseek 3Di:
DDDDDDDDDDDDDDDDPPPVPPPPFDALVRLVVQLVVLVVVLVVLVVVLVVLVVVLVPDQPDPVVLVVVLVVLVVVLVVVLVVLVVLVVDPPRPDDVPNSVVVVVVSVVVSVVSVVVSVVVSVVSVVVVVVVSVVSVVVSVVSVVVSVVSVVSSVVSVVSSVVSVVVVD